Protein AF-A0A418GS95-F1 (afdb_monomer_lite)

pLDDT: mean 79.48, std 14.78, range [46.16, 96.38]

Organism: Escherichia coli (NCBI:txid562)

Secondary structure (DSSP, 8-state):
-----------GGGSTT------------EEEEETTB-TTT--B-S---S-EEEEE---HHHHHHHHHH-TTTS--

InterPro domains:
  IPR053171 Viral Tip Attachment Protein [PTHR36251] (1-76)

Foldseek 3Di:
DPDDDDDDDDDPVVPPPDDDDDDDDDQDDWFWDFPQADQPVRDGDDDTPPDTDTDGHPPVVRVVVCQQPPPPRHPD

Structure (mmCIF, N/CA/C/O backbone):
data_AF-A0A418GS95-F1
#
_entry.id   AF-A0A418GS95-F1
#
loop_
_atom_site.group_PDB
_atom_site.id
_atom_site.type_symbol
_atom_site.label_atom_id
_atom_site.label_alt_id
_atom_site.label_comp_id
_atom_site.label_asym_id
_atom_site.label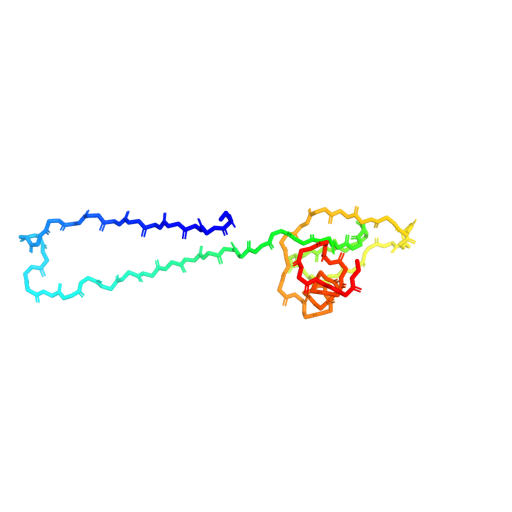_entity_id
_atom_site.label_seq_id
_atom_site.pdbx_PDB_ins_code
_atom_site.Cartn_x
_atom_site.Cartn_y
_atom_site.C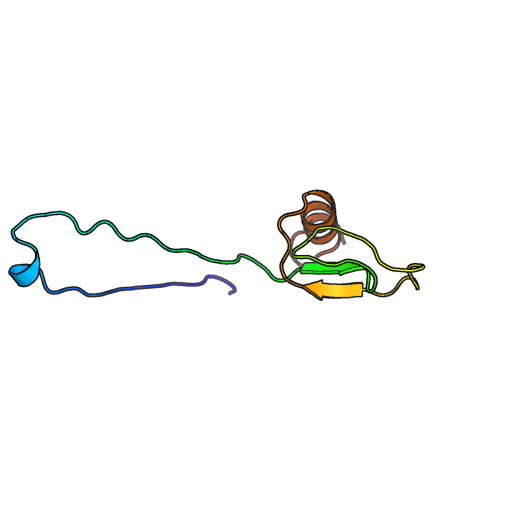artn_z
_atom_site.occupancy
_atom_site.B_iso_or_equiv
_atom_site.auth_seq_id
_atom_site.auth_comp_id
_atom_site.auth_asym_id
_atom_site.auth_atom_id
_atom_site.pdbx_PDB_model_num
ATOM 1 N N . PRO A 1 1 ? -19.206 -5.315 4.146 1.00 46.16 1 PRO A N 1
ATOM 2 C CA . PRO A 1 1 ? -17.959 -6.125 4.210 1.00 46.16 1 PRO A CA 1
ATOM 3 C C . PRO A 1 1 ? -16.718 -5.209 4.211 1.00 46.16 1 PRO A C 1
ATOM 5 O O . PRO A 1 1 ? -16.697 -4.274 3.421 1.00 46.16 1 PRO A O 1
ATOM 8 N N . ASN A 1 2 ? -15.726 -5.460 5.083 1.00 52.53 2 ASN A N 1
ATOM 9 C CA . ASN A 1 2 ? -14.555 -4.601 5.406 1.00 52.53 2 ASN A CA 1
ATOM 10 C C . ASN A 1 2 ? -14.767 -3.458 6.427 1.00 52.53 2 ASN A C 1
ATOM 12 O O . ASN A 1 2 ? -13.950 -2.542 6.491 1.00 52.53 2 ASN A O 1
ATOM 16 N N . THR A 1 3 ? -15.812 -3.504 7.251 1.00 54.69 3 THR A N 1
ATOM 17 C CA . THR A 1 3 ? -15.958 -2.575 8.385 1.00 54.69 3 THR A CA 1
ATOM 18 C C . THR A 1 3 ? -15.430 -3.252 9.644 1.00 54.69 3 THR A C 1
ATOM 20 O O . THR A 1 3 ? -15.887 -4.343 9.980 1.00 54.69 3 THR A O 1
ATOM 23 N N . ALA A 1 4 ? -14.470 -2.631 10.330 1.00 61.44 4 ALA A N 1
ATOM 24 C CA . ALA A 1 4 ? -14.071 -3.055 11.667 1.00 61.44 4 ALA A CA 1
ATOM 25 C C . ALA A 1 4 ? -15.002 -2.390 12.692 1.00 61.44 4 ALA A C 1
ATOM 27 O O . ALA A 1 4 ? -15.110 -1.165 12.718 1.00 61.44 4 ALA A O 1
ATOM 28 N N . LEU A 1 5 ? -15.678 -3.192 13.516 1.00 69.25 5 LEU A N 1
ATOM 29 C CA . LEU A 1 5 ? -16.473 -2.726 14.651 1.00 69.25 5 LEU A CA 1
ATOM 30 C C . LEU A 1 5 ? -15.731 -3.103 15.934 1.00 69.25 5 LEU A C 1
ATOM 32 O O . LEU A 1 5 ? -15.429 -4.275 16.145 1.00 69.25 5 LEU A O 1
ATOM 36 N N . VAL A 1 6 ? -15.439 -2.119 16.783 1.00 66.88 6 VAL A N 1
ATOM 37 C CA . VAL A 1 6 ? -14.834 -2.342 18.100 1.00 66.88 6 VAL A CA 1
ATOM 38 C C . VAL A 1 6 ? -15.790 -1.802 19.154 1.00 66.88 6 VAL A C 1
ATOM 40 O O . VAL A 1 6 ? -16.052 -0.604 19.201 1.00 66.88 6 VAL A O 1
ATOM 43 N N . GLY A 1 7 ? -16.317 -2.697 19.988 1.00 65.44 7 GLY A N 1
ATOM 44 C CA . GLY A 1 7 ? -17.104 -2.357 21.169 1.00 65.44 7 GLY A CA 1
ATOM 45 C C . GLY A 1 7 ? -16.294 -2.636 22.429 1.00 65.44 7 GLY A C 1
ATOM 46 O O . GLY A 1 7 ? -15.634 -3.667 22.521 1.00 65.44 7 GLY A O 1
ATOM 47 N N . VAL A 1 8 ? -16.335 -1.728 23.401 1.00 68.12 8 VAL A N 1
ATOM 48 C CA . VAL A 1 8 ? -15.797 -1.976 24.742 1.00 68.12 8 VAL A CA 1
ATOM 49 C C . VAL A 1 8 ? -16.915 -1.690 25.737 1.00 68.12 8 VAL A C 1
ATOM 51 O O . VAL A 1 8 ? -17.498 -0.608 25.711 1.00 68.12 8 VAL A O 1
ATOM 54 N N . GLN A 1 9 ? -17.214 -2.651 26.606 1.00 60.69 9 GLN A N 1
ATOM 55 C CA . GLN A 1 9 ? -18.153 -2.491 27.713 1.00 60.69 9 GLN A CA 1
ATOM 56 C C . GLN A 1 9 ? -17.346 -2.200 28.980 1.00 60.69 9 GLN A C 1
ATOM 58 O O . GLN A 1 9 ? -16.384 -2.904 29.273 1.00 60.69 9 GLN A O 1
ATOM 63 N N . VAL A 1 10 ? -17.686 -1.123 29.686 1.00 63.84 10 VAL A N 1
ATOM 64 C CA . VAL A 1 10 ? -17.109 -0.802 31.002 1.00 63.84 10 VAL A CA 1
ATOM 65 C C . VAL A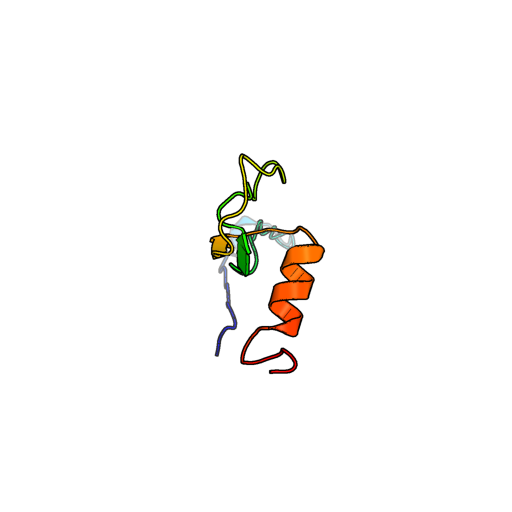 1 10 ? -18.246 -0.530 31.959 1.00 63.84 10 VAL A C 1
ATOM 67 O O . VAL A 1 10 ? -19.241 0.082 31.571 1.00 63.84 10 VAL A O 1
ATOM 70 N N . ASP A 1 11 ? -18.077 -1.015 33.182 1.00 58.06 11 ASP A N 1
ATOM 71 C CA . ASP A 1 11 ? -19.038 -0.841 34.255 1.00 58.06 11 ASP A CA 1
ATOM 72 C C . ASP A 1 11 ? -19.008 0.611 34.750 1.00 58.06 11 ASP A C 1
ATOM 74 O O . ASP A 1 11 ? -17.942 1.149 35.069 1.00 58.06 11 ASP A O 1
ATOM 78 N N . SER A 1 12 ? -20.163 1.274 34.763 1.00 57.25 12 SER A N 1
ATOM 79 C CA . SER A 1 12 ? -20.272 2.700 35.094 1.00 57.25 12 SER A CA 1
ATOM 80 C C . SER A 1 12 ? -19.941 3.001 36.556 1.00 57.25 12 SER A C 1
ATOM 82 O O . SER A 1 12 ? -19.560 4.129 36.873 1.00 57.25 12 SER A O 1
ATOM 84 N N . GLU A 1 13 ? -20.040 2.004 37.441 1.00 60.34 13 GLU A N 1
ATOM 85 C CA . GLU A 1 13 ? -19.766 2.159 38.875 1.00 60.34 13 GLU A CA 1
ATOM 86 C C . GLU A 1 13 ? -18.284 2.423 39.180 1.00 60.34 13 GLU A C 1
ATOM 88 O O . GLU A 1 13 ? -17.967 3.082 40.168 1.00 60.34 13 GLU A O 1
ATOM 93 N N . GLN A 1 14 ? -17.362 1.999 38.308 1.00 58.53 14 GLN A N 1
ATOM 94 C CA . GLN A 1 14 ? -15.921 2.212 38.504 1.00 58.53 14 GLN A CA 1
ATOM 95 C C . GLN A 1 14 ? -15.431 3.609 38.086 1.00 58.53 14 GLN A C 1
ATOM 97 O O . GLN A 1 14 ? -14.299 3.971 38.400 1.00 58.53 14 GLN A O 1
ATOM 102 N N . PHE A 1 15 ? -16.256 4.401 37.387 1.00 58.75 15 PHE A N 1
ATOM 103 C CA . PHE A 1 15 ? -15.836 5.667 36.763 1.00 58.75 15 PHE A CA 1
ATOM 104 C C . PHE A 1 15 ? -16.595 6.905 37.252 1.00 58.75 15 PHE A C 1
ATOM 106 O O . PHE A 1 15 ? -16.389 7.984 36.702 1.00 58.75 15 PHE A O 1
ATOM 113 N N . GLY A 1 16 ? -17.445 6.780 38.280 1.00 53.69 16 GLY A N 1
ATOM 114 C CA . GLY A 1 16 ? -18.038 7.916 38.996 1.00 53.69 16 GLY A CA 1
ATOM 115 C C . GLY A 1 16 ? -18.571 9.018 38.075 1.00 53.69 16 GLY A C 1
ATOM 116 O O . GLY A 1 16 ? -18.005 10.105 38.025 1.00 53.69 16 GLY A O 1
ATOM 117 N N . SER A 1 17 ? -19.622 8.735 37.304 1.00 58.31 17 SER A N 1
ATOM 118 C CA . SER A 1 17 ? -20.282 9.700 36.402 1.00 58.31 17 SER A CA 1
ATOM 119 C C . SER A 1 17 ? -19.389 10.384 35.344 1.00 58.31 17 SER A C 1
ATOM 121 O O . SER A 1 17 ? -19.866 11.285 34.653 1.00 58.31 17 SER A O 1
ATOM 123 N N . GLN A 1 18 ? -18.124 9.982 35.162 1.00 60.22 18 GLN A N 1
ATOM 124 C CA . GLN A 1 18 ? -17.244 10.542 34.135 1.00 60.22 18 GLN A CA 1
ATOM 125 C C . GLN A 1 18 ? -17.324 9.749 32.829 1.00 60.22 18 GLN A C 1
ATOM 127 O O . GLN A 1 18 ? -17.224 8.522 32.800 1.00 60.22 18 GLN A O 1
ATOM 132 N N . GLN A 1 19 ? -17.469 10.472 31.716 1.00 62.31 19 GLN A N 1
ATOM 133 C CA . GLN A 1 19 ? -17.391 9.893 30.381 1.00 62.31 19 GLN A CA 1
ATOM 134 C C . GLN A 1 19 ? -15.978 9.341 30.145 1.00 62.31 19 GLN A C 1
ATOM 136 O O . GLN A 1 19 ? -15.002 10.089 30.099 1.00 62.31 19 GLN A O 1
ATOM 141 N N . VAL A 1 20 ? -15.865 8.021 29.981 1.00 63.41 20 VAL A N 1
ATOM 142 C CA . VAL A 1 20 ? -14.583 7.357 29.715 1.00 63.41 20 VAL A CA 1
ATOM 143 C C . VAL A 1 20 ? -14.063 7.788 28.342 1.00 63.41 20 VAL A C 1
ATOM 145 O O . VAL A 1 20 ? -14.640 7.440 27.310 1.00 63.41 20 VAL A O 1
ATOM 148 N N . SER A 1 21 ? -12.952 8.526 28.318 1.00 64.31 21 SER A N 1
ATOM 149 C CA . SER A 1 21 ? -12.234 8.827 27.078 1.00 64.31 21 SER A CA 1
ATOM 150 C C . SER A 1 21 ? -11.567 7.554 26.556 1.00 64.31 21 SER A C 1
ATOM 152 O O . SER A 1 21 ? -10.730 6.954 27.233 1.00 64.31 21 SER A O 1
ATOM 154 N N . ARG A 1 22 ? -11.951 7.112 25.354 1.00 62.81 22 ARG A N 1
ATOM 155 C CA . ARG A 1 22 ? -11.348 5.956 24.678 1.00 62.81 22 ARG A CA 1
ATOM 156 C C . ARG A 1 22 ? -10.454 6.443 23.546 1.00 62.81 22 ARG A C 1
ATOM 158 O O . ARG A 1 22 ? -10.945 7.034 22.590 1.00 62.81 22 ARG A O 1
ATOM 165 N N . ASN A 1 23 ? -9.160 6.153 23.632 1.00 70.94 23 ASN A N 1
ATOM 166 C CA . ASN A 1 23 ? -8.199 6.449 22.573 1.00 70.94 23 ASN A CA 1
ATOM 167 C C . ASN A 1 23 ? -7.776 5.149 21.892 1.00 70.94 23 ASN A C 1
ATOM 169 O O . ASN A 1 23 ? -7.400 4.189 22.561 1.00 70.94 23 ASN A O 1
ATOM 173 N N . TYR A 1 24 ? -7.818 5.128 20.562 1.00 64.38 24 TYR A N 1
ATOM 174 C CA . TYR A 1 24 ? -7.420 3.973 19.765 1.00 64.38 24 TYR A CA 1
ATOM 175 C C . TYR A 1 24 ? -6.250 4.354 18.862 1.00 64.38 24 TYR A C 1
ATOM 177 O O . TYR A 1 24 ? -6.357 5.277 18.056 1.00 64.38 24 TYR A O 1
ATOM 185 N N . HIS A 1 25 ? -5.140 3.622 18.967 1.00 75.69 25 HIS A N 1
ATOM 186 C CA . HIS A 1 25 ? -4.051 3.714 18.000 1.00 75.69 25 HIS A CA 1
ATOM 187 C C . HIS A 1 25 ? -4.214 2.608 16.956 1.00 75.69 25 HIS A C 1
ATOM 189 O O . HIS A 1 25 ? -3.763 1.479 17.142 1.00 75.69 25 HIS A O 1
ATOM 195 N N . LEU A 1 26 ? -4.913 2.928 15.870 1.00 71.69 26 LEU A N 1
ATOM 196 C CA . LEU A 1 26 ? -5.198 1.987 14.793 1.00 71.69 26 LEU A CA 1
ATOM 197 C C . LEU A 1 26 ? -4.274 2.272 13.614 1.00 71.69 26 LEU A C 1
ATOM 199 O O . LEU A 1 26 ? -4.236 3.384 13.087 1.00 71.69 26 LEU A O 1
ATOM 203 N N . ARG A 1 27 ? -3.553 1.243 13.168 1.00 73.81 27 ARG A N 1
ATOM 204 C CA . ARG A 1 27 ? -2.989 1.247 11.819 1.00 73.81 27 ARG A CA 1
ATOM 205 C C . ARG A 1 27 ? -4.134 0.927 10.874 1.00 73.81 27 ARG A C 1
ATOM 207 O O . ARG A 1 27 ? -4.858 -0.038 11.098 1.00 73.81 27 ARG A O 1
ATOM 214 N N . GLY A 1 28 ? -4.327 1.789 9.883 1.00 79.25 28 GLY A N 1
ATOM 215 C CA . GLY A 1 28 ? -5.351 1.618 8.864 1.00 79.25 28 GLY A CA 1
ATOM 216 C C . GLY A 1 28 ? -5.061 0.425 7.952 1.00 79.25 28 GLY A C 1
ATOM 217 O O . GLY A 1 28 ? -4.619 -0.645 8.361 1.00 79.25 28 GLY A O 1
ATOM 218 N N . ARG A 1 29 ? -5.318 0.610 6.667 1.00 81.69 29 ARG A N 1
ATOM 219 C CA . ARG A 1 29 ? -5.250 -0.464 5.686 1.00 81.69 29 ARG A CA 1
ATOM 220 C C . ARG A 1 29 ? -3.805 -0.867 5.326 1.00 81.69 29 ARG A C 1
ATOM 222 O O . ARG A 1 29 ? -2.920 -0.021 5.239 1.00 81.69 29 ARG A O 1
ATOM 229 N N . ILE A 1 30 ? -3.592 -2.158 5.045 1.00 89.69 30 ILE A N 1
ATOM 230 C CA . ILE A 1 30 ? -2.400 -2.652 4.336 1.00 89.69 30 ILE A CA 1
ATOM 231 C C . ILE A 1 30 ? -2.558 -2.371 2.839 1.00 89.69 30 ILE A C 1
ATOM 233 O O . ILE A 1 30 ? -3.549 -2.779 2.226 1.00 89.69 30 ILE A O 1
ATOM 237 N N . LEU A 1 31 ? -1.569 -1.689 2.272 1.00 90.75 31 LEU A N 1
ATOM 238 C CA . LEU A 1 31 ? -1.525 -1.250 0.884 1.00 90.75 31 LEU A CA 1
ATOM 239 C C . LEU A 1 31 ? -0.306 -1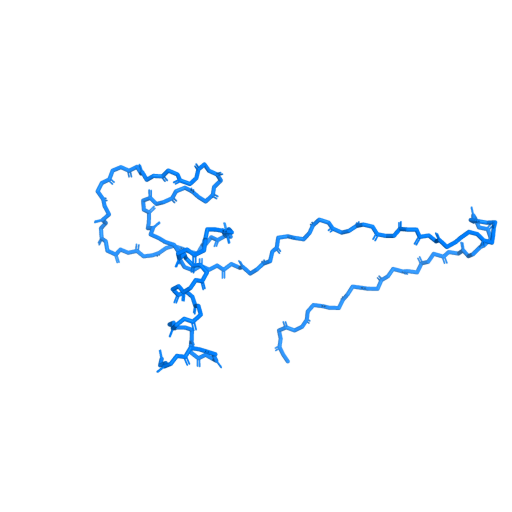.850 0.167 1.00 90.75 31 LEU A C 1
ATOM 241 O O . LEU A 1 31 ? 0.611 -2.371 0.808 1.00 90.75 31 LEU A O 1
ATOM 245 N N . GLN A 1 32 ? -0.302 -1.813 -1.164 1.00 92.50 32 GLN A N 1
ATOM 246 C CA . GLN A 1 32 ? 0.839 -2.277 -1.956 1.00 92.50 32 GLN A CA 1
ATOM 247 C C . GLN A 1 32 ? 1.901 -1.174 -2.045 1.00 92.50 32 GLN A C 1
ATOM 249 O O . GLN A 1 32 ? 1.626 -0.078 -2.529 1.00 92.50 32 GLN A O 1
ATOM 254 N N . VAL A 1 33 ? 3.120 -1.466 -1.586 1.00 94.44 33 VAL A N 1
ATOM 255 C CA . VAL A 1 33 ? 4.295 -0.584 -1.706 1.00 94.44 33 VAL A CA 1
ATOM 256 C C . VAL A 1 33 ? 5.399 -1.270 -2.510 1.00 94.44 33 VAL A C 1
ATOM 258 O O . VAL A 1 33 ? 5.431 -2.500 -2.533 1.00 94.44 33 VAL A O 1
ATOM 261 N N . PRO A 1 34 ? 6.341 -0.536 -3.125 1.00 96.38 34 PRO A N 1
ATOM 262 C CA . PRO A 1 34 ? 7.488 -1.142 -3.790 1.00 96.38 34 PRO A CA 1
ATOM 263 C C . PRO A 1 34 ? 8.260 -2.092 -2.877 1.00 96.38 34 PRO A C 1
ATOM 265 O O . PRO A 1 34 ? 8.432 -1.840 -1.678 1.00 96.38 34 PRO A O 1
ATOM 268 N N . SER A 1 35 ? 8.772 -3.175 -3.451 1.00 95.81 35 SER A N 1
ATOM 269 C CA . SER A 1 35 ? 9.591 -4.172 -2.757 1.00 95.81 35 SER A CA 1
ATOM 270 C C . SER A 1 35 ? 10.780 -3.550 -2.011 1.00 95.81 35 SER A C 1
ATOM 272 O O . SER A 1 35 ? 11.077 -3.943 -0.878 1.00 95.81 35 SER A O 1
ATOM 274 N N . ASN A 1 36 ? 11.382 -2.501 -2.577 1.00 95.88 36 ASN A N 1
ATOM 275 C CA . ASN A 1 36 ? 12.522 -1.778 -2.016 1.00 95.88 36 ASN A CA 1
ATOM 276 C C . ASN A 1 36 ? 12.148 -0.656 -1.024 1.00 95.88 36 ASN A C 1
ATOM 278 O O . ASN A 1 36 ? 13.040 0.016 -0.511 1.00 95.88 36 ASN A O 1
ATOM 282 N N . TYR A 1 37 ? 10.862 -0.438 -0.733 1.00 95.75 37 TYR A N 1
ATOM 283 C CA . TYR A 1 37 ? 10.398 0.612 0.178 1.00 95.75 37 TYR A CA 1
ATOM 284 C C . TYR A 1 37 ? 10.313 0.128 1.634 1.00 95.75 37 TYR A C 1
ATOM 286 O O . TYR A 1 37 ? 9.774 -0.947 1.924 1.00 95.75 37 TYR A O 1
ATOM 294 N N . ASN A 1 38 ? 10.797 0.941 2.575 1.00 93.81 38 ASN A N 1
ATOM 295 C CA . ASN A 1 38 ? 10.604 0.746 4.010 1.00 93.81 38 ASN A CA 1
ATOM 296 C C . ASN A 1 38 ? 9.435 1.622 4.517 1.00 93.81 38 ASN A C 1
ATOM 298 O O . ASN A 1 38 ? 9.563 2.847 4.553 1.00 93.81 38 ASN A O 1
ATOM 302 N N . PRO A 1 39 ? 8.309 1.034 4.966 1.00 91.31 39 PRO A N 1
ATOM 303 C CA . PRO A 1 39 ? 7.125 1.784 5.393 1.00 91.31 39 PRO A CA 1
ATOM 304 C C . PRO A 1 39 ? 7.296 2.591 6.685 1.00 91.31 39 PRO A C 1
ATOM 306 O O . PRO A 1 39 ? 6.541 3.534 6.911 1.00 91.31 39 PRO A O 1
ATOM 309 N N . GLN A 1 40 ? 8.259 2.233 7.539 1.00 90.31 40 GLN A N 1
ATOM 310 C CA . GLN A 1 40 ? 8.497 2.923 8.808 1.00 90.31 40 GLN A CA 1
ATOM 311 C C . GLN A 1 40 ? 9.370 4.162 8.609 1.00 90.31 40 GLN A C 1
ATOM 313 O O . GLN A 1 40 ? 9.023 5.244 9.071 1.00 90.31 40 GLN A O 1
ATOM 318 N N . THR A 1 41 ? 10.486 4.011 7.893 1.00 93.50 41 THR A N 1
ATOM 319 C CA . THR A 1 41 ? 11.455 5.098 7.666 1.00 93.50 41 THR A CA 1
ATOM 320 C C . THR A 1 41 ? 11.168 5.907 6.405 1.00 93.50 41 THR A C 1
ATOM 322 O O . THR A 1 41 ? 11.736 6.981 6.217 1.00 93.50 41 THR A O 1
ATOM 325 N N . ARG A 1 42 ? 10.287 5.397 5.535 1.00 91.81 42 ARG A N 1
ATOM 326 C CA . ARG A 1 42 ? 9.951 5.945 4.214 1.00 91.81 42 ARG A CA 1
ATOM 327 C C . ARG A 1 42 ? 11.138 6.015 3.247 1.00 91.81 42 ARG A C 1
ATOM 329 O O . ARG A 1 42 ? 11.087 6.766 2.279 1.00 91.81 42 ARG A O 1
ATOM 336 N N . GLN A 1 43 ? 12.180 5.230 3.506 1.00 94.25 43 GLN A N 1
ATOM 337 C CA . GLN A 1 43 ? 13.374 5.148 2.671 1.00 94.25 43 GLN A CA 1
ATOM 338 C C . GLN A 1 43 ? 13.257 4.023 1.645 1.00 94.25 43 GLN A C 1
ATOM 340 O O . GLN A 1 43 ? 12.572 3.025 1.881 1.00 94.25 43 GLN A O 1
ATOM 345 N N . TYR A 1 44 ? 13.963 4.182 0.530 1.00 94.62 44 TYR A N 1
ATOM 346 C CA . TYR A 1 44 ? 14.129 3.147 -0.484 1.00 94.62 44 TYR A CA 1
ATOM 347 C C . TYR A 1 44 ? 15.541 2.577 -0.388 1.00 94.62 44 TYR A C 1
ATOM 349 O O . TYR A 1 44 ? 16.501 3.329 -0.224 1.00 94.62 44 TYR A O 1
ATOM 357 N N . SER A 1 45 ? 15.676 1.259 -0.482 1.00 95.12 45 SER A N 1
ATOM 358 C CA . SER A 1 45 ? 16.963 0.567 -0.384 1.00 95.12 45 SER A CA 1
ATOM 359 C C . SER A 1 45 ? 17.216 -0.287 -1.621 1.00 95.12 45 SER A C 1
ATOM 361 O O . SER A 1 45 ? 16.513 -1.271 -1.837 1.00 95.12 45 SER A O 1
ATOM 363 N N . GLY A 1 46 ? 18.239 0.057 -2.403 1.00 94.31 46 GLY A N 1
ATOM 364 C CA . GLY A 1 46 ? 18.549 -0.636 -3.655 1.00 94.31 46 GLY A CA 1
ATOM 365 C C . GLY A 1 46 ? 17.592 -0.290 -4.802 1.00 94.31 46 GLY A C 1
ATOM 366 O O . GLY A 1 46 ? 16.689 0.542 -4.668 1.00 94.31 46 GLY A O 1
ATOM 367 N N . ILE A 1 47 ? 17.820 -0.923 -5.953 1.00 94.56 47 ILE A N 1
ATOM 368 C CA . ILE A 1 47 ? 17.028 -0.714 -7.170 1.00 94.56 47 ILE A CA 1
ATOM 369 C C . ILE A 1 47 ? 15.683 -1.425 -7.024 1.00 94.56 47 ILE A C 1
ATOM 371 O O . ILE A 1 47 ? 15.616 -2.556 -6.548 1.00 94.56 47 ILE A O 1
ATOM 375 N N . TRP A 1 48 ? 14.610 -0.751 -7.429 1.00 94.50 48 TRP A N 1
ATOM 376 C CA . TRP A 1 48 ? 13.292 -1.365 -7.471 1.00 94.50 48 TRP A CA 1
ATOM 377 C C . TRP A 1 48 ? 13.198 -2.340 -8.647 1.00 94.50 48 TRP A C 1
ATOM 379 O O . TRP A 1 48 ? 13.493 -1.978 -9.782 1.00 94.50 48 TRP A O 1
ATOM 389 N N . ASP A 1 49 ? 12.753 -3.562 -8.377 1.00 93.00 49 ASP A N 1
ATOM 390 C CA . ASP A 1 49 ? 12.586 -4.642 -9.357 1.00 93.00 49 ASP A CA 1
ATOM 391 C C . ASP A 1 49 ? 11.209 -4.640 -10.053 1.00 93.00 49 ASP A C 1
ATOM 393 O O . ASP A 1 49 ? 10.872 -5.576 -10.771 1.00 93.00 49 ASP A O 1
ATOM 397 N N . GLY A 1 50 ? 10.391 -3.607 -9.826 1.00 93.56 50 GLY A N 1
ATOM 398 C CA . GLY A 1 50 ? 9.028 -3.509 -10.356 1.00 93.56 50 GLY A CA 1
ATOM 399 C C . GLY A 1 50 ? 7.978 -4.280 -9.549 1.00 93.56 50 GLY A C 1
ATOM 400 O O . GLY A 1 50 ? 6.789 -4.187 -9.856 1.00 93.56 50 GLY A O 1
ATOM 401 N N . THR A 1 51 ? 8.368 -5.013 -8.502 1.00 94.31 51 THR A N 1
ATOM 402 C CA . THR A 1 51 ? 7.432 -5.798 -7.687 1.00 94.31 51 THR A CA 1
ATOM 403 C C . THR A 1 51 ? 6.907 -5.012 -6.489 1.00 94.31 51 THR A C 1
ATOM 405 O O . THR A 1 51 ? 7.548 -4.090 -5.973 1.00 94.31 51 THR A O 1
ATOM 408 N N . PHE A 1 52 ? 5.714 -5.378 -6.025 1.00 93.56 52 PHE A N 1
ATOM 409 C CA . PHE A 1 52 ? 5.084 -4.777 -4.855 1.00 93.56 52 PHE A CA 1
ATOM 410 C C . PHE A 1 52 ? 4.992 -5.784 -3.712 1.00 93.56 52 PHE A C 1
ATOM 412 O O . PHE A 1 52 ? 4.867 -6.990 -3.927 1.00 93.56 52 PHE A O 1
ATOM 419 N N . LYS A 1 53 ? 5.027 -5.268 -2.484 1.00 93.38 53 LYS A N 1
ATOM 420 C CA . LYS A 1 53 ? 4.799 -6.025 -1.257 1.00 93.38 53 LYS A CA 1
ATOM 421 C C . LYS A 1 53 ? 3.683 -5.380 -0.426 1.00 93.38 53 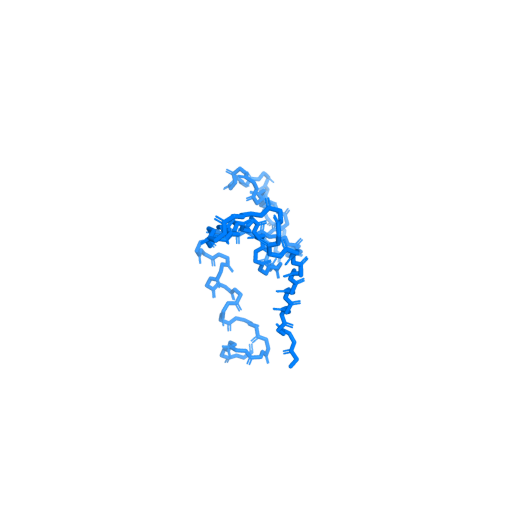LYS A C 1
ATOM 423 O O . LYS A 1 53 ? 3.589 -4.149 -0.380 1.00 93.38 53 LYS A O 1
ATOM 428 N N . PRO A 1 54 ? 2.878 -6.180 0.291 1.00 93.06 54 PRO A N 1
ATOM 429 C CA . PRO A 1 54 ? 1.869 -5.656 1.200 1.00 93.06 54 PRO A CA 1
ATOM 430 C C . PRO A 1 54 ? 2.529 -5.047 2.445 1.00 93.06 54 PRO A C 1
ATOM 432 O O . PRO A 1 54 ? 3.264 -5.720 3.167 1.00 93.06 54 PRO A O 1
ATOM 435 N N . ALA A 1 55 ? 2.246 -3.777 2.732 1.00 92.38 55 ALA A N 1
ATOM 436 C CA . ALA A 1 55 ? 2.656 -3.115 3.967 1.00 92.38 55 ALA A CA 1
ATOM 437 C C . ALA A 1 55 ? 1.679 -2.004 4.378 1.00 92.38 55 ALA A C 1
ATOM 439 O O . ALA A 1 55 ? 1.018 -1.390 3.548 1.00 92.38 55 ALA A O 1
ATOM 440 N N . TYR A 1 56 ? 1.606 -1.697 5.673 1.00 89.75 56 TYR A N 1
ATOM 441 C CA . TYR A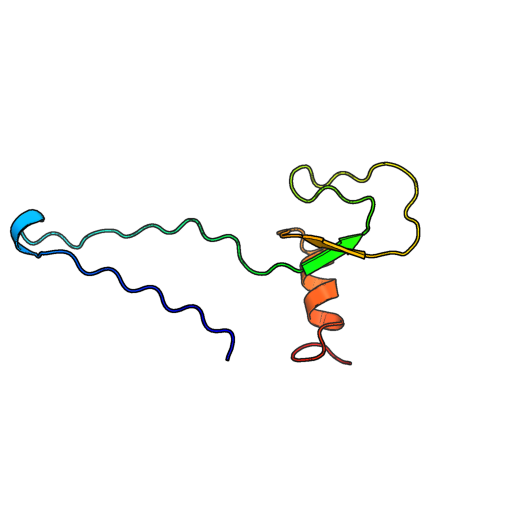 1 56 ? 0.959 -0.463 6.124 1.00 89.75 56 TYR A CA 1
ATOM 442 C C . TYR A 1 56 ? 1.873 0.733 5.838 1.00 89.75 56 TYR A C 1
ATOM 444 O O . TYR A 1 56 ? 3.034 0.710 6.237 1.00 89.75 56 TYR A O 1
ATOM 452 N N . SER A 1 57 ? 1.355 1.791 5.216 1.00 89.06 57 SER A N 1
ATOM 453 C CA . SER A 1 57 ? 2.042 3.079 5.087 1.00 89.06 57 SER A CA 1
ATOM 454 C C . SER A 1 57 ? 1.029 4.221 5.152 1.00 89.06 57 SER A C 1
ATOM 456 O O . SER A 1 57 ? -0.129 4.058 4.787 1.00 89.06 57 SER A O 1
ATOM 458 N N . ASN A 1 58 ? 1.471 5.385 5.622 1.00 88.62 58 ASN A N 1
ATOM 459 C CA . ASN A 1 58 ? 0.724 6.643 5.558 1.00 88.62 58 ASN A CA 1
ATOM 460 C C . ASN A 1 58 ? 1.356 7.639 4.570 1.00 88.62 58 ASN A C 1
ATOM 462 O O . ASN A 1 58 ? 1.080 8.836 4.626 1.00 88.62 58 ASN A O 1
ATOM 466 N N . ASN A 1 59 ? 2.244 7.164 3.692 1.00 90.31 59 ASN A N 1
ATOM 467 C CA . ASN A 1 59 ? 2.767 7.960 2.591 1.00 90.31 59 ASN A CA 1
ATOM 468 C C . ASN A 1 59 ? 1.666 8.173 1.542 1.00 90.31 59 ASN A C 1
ATOM 470 O O . ASN A 1 59 ? 1.174 7.209 0.955 1.00 90.31 59 ASN A O 1
ATOM 474 N N . MET A 1 60 ? 1.324 9.436 1.280 1.00 91.06 60 MET A N 1
ATOM 475 C CA . MET A 1 60 ? 0.260 9.820 0.348 1.00 91.06 60 MET A CA 1
ATOM 476 C C . MET A 1 60 ? 0.448 9.256 -1.062 1.00 91.06 60 MET A C 1
ATOM 478 O O . MET A 1 60 ? -0.551 8.948 -1.699 1.00 91.06 60 MET A O 1
ATOM 482 N N . ALA A 1 61 ? 1.684 9.059 -1.533 1.00 91.19 61 ALA A N 1
ATOM 483 C CA . ALA A 1 61 ? 1.929 8.459 -2.847 1.00 91.19 61 ALA A CA 1
ATOM 484 C C . ALA A 1 61 ? 1.360 7.034 -2.934 1.00 91.19 61 ALA A C 1
ATOM 486 O O . ALA A 1 61 ? 0.660 6.693 -3.884 1.00 91.19 61 ALA A O 1
ATOM 487 N N . TRP A 1 62 ? 1.604 6.224 -1.902 1.00 91.31 62 TRP A N 1
ATOM 488 C CA . TRP A 1 62 ? 1.150 4.837 -1.865 1.00 91.31 62 TRP A CA 1
ATOM 489 C C . TRP A 1 62 ? -0.325 4.715 -1.490 1.00 91.31 62 TRP A C 1
ATOM 491 O O . TRP A 1 62 ? -1.011 3.837 -2.003 1.00 91.31 62 TRP A O 1
ATOM 501 N N . CYS A 1 63 ? -0.842 5.641 -0.677 1.00 89.56 63 CYS A N 1
ATOM 502 C CA . CYS A 1 63 ? -2.282 5.757 -0.456 1.00 89.56 63 CYS A CA 1
ATOM 503 C C . CYS A 1 63 ? -3.025 6.115 -1.752 1.00 89.56 63 CYS A C 1
ATOM 505 O O . CYS A 1 63 ? -4.067 5.535 -2.030 1.00 89.56 63 CYS A O 1
ATOM 507 N N . LEU A 1 64 ? -2.497 7.046 -2.554 1.00 89.00 64 LEU A N 1
ATOM 508 C CA . LEU A 1 64 ? -3.093 7.424 -3.835 1.00 89.00 64 LEU A CA 1
ATOM 509 C C . LEU A 1 64 ? -2.999 6.289 -4.856 1.00 89.00 64 LEU A C 1
ATOM 511 O O . LEU A 1 64 ? -3.985 6.003 -5.525 1.00 89.00 64 LEU A O 1
ATOM 515 N N . TRP A 1 65 ? -1.850 5.617 -4.944 1.00 88.81 65 TRP A N 1
ATOM 516 C CA . TRP A 1 65 ? -1.687 4.437 -5.793 1.00 88.81 65 TRP A CA 1
ATOM 517 C C . TRP A 1 65 ? -2.716 3.354 -5.460 1.00 88.81 65 TRP A C 1
ATOM 519 O O . TRP A 1 65 ? -3.394 2.858 -6.357 1.00 88.81 65 TRP A O 1
ATOM 529 N N . ASP A 1 66 ? -2.881 3.028 -4.175 1.00 88.69 66 ASP A N 1
ATOM 530 C CA . ASP A 1 66 ? -3.912 2.097 -3.715 1.00 88.69 66 ASP A CA 1
ATOM 531 C C . ASP A 1 66 ? -5.310 2.602 -4.098 1.00 88.69 66 ASP A C 1
ATOM 533 O O . ASP A 1 66 ? -6.063 1.863 -4.717 1.00 88.69 66 ASP A O 1
ATOM 537 N N . MET A 1 67 ? -5.638 3.877 -3.856 1.00 86.81 67 MET A N 1
ATOM 538 C CA . MET A 1 67 ? -6.923 4.453 -4.277 1.00 86.81 67 MET A CA 1
ATOM 539 C C . MET A 1 67 ? -7.190 4.328 -5.771 1.00 86.81 67 MET A C 1
ATOM 541 O O . MET A 1 67 ? -8.329 4.078 -6.129 1.00 86.81 67 MET A O 1
ATOM 545 N N . LEU A 1 68 ? -6.186 4.477 -6.631 1.00 87.62 68 LEU A N 1
ATOM 546 C CA . LEU A 1 68 ? -6.369 4.429 -8.082 1.00 87.62 68 LEU A CA 1
ATOM 547 C C . LEU A 1 68 ? -6.440 3.003 -8.635 1.00 87.62 68 LEU A C 1
ATOM 549 O O . LEU A 1 68 ? -7.173 2.775 -9.593 1.00 87.62 68 LEU A O 1
ATOM 553 N N . THR A 1 69 ? -5.707 2.064 -8.035 1.00 85.75 69 THR A N 1
ATOM 554 C CA . THR A 1 69 ? -5.521 0.695 -8.558 1.00 85.75 69 THR A CA 1
ATOM 555 C C . THR A 1 69 ? -6.363 -0.358 -7.851 1.00 85.75 69 THR A C 1
ATOM 557 O O . THR A 1 69 ? -6.347 -1.530 -8.226 1.00 85.75 69 THR A O 1
ATOM 560 N N . HIS A 1 70 ? -7.075 0.006 -6.782 1.00 83.62 70 HIS A N 1
ATOM 561 C CA . HIS A 1 70 ? -7.817 -0.988 -6.031 1.00 83.62 70 HIS A CA 1
ATOM 562 C C . HIS A 1 70 ? -9.054 -1.466 -6.813 1.00 83.62 70 HIS A C 1
ATOM 564 O O . HIS A 1 70 ? -9.937 -0.648 -7.073 1.00 83.62 70 HIS A O 1
ATOM 570 N N . PRO A 1 71 ? -9.273 -2.788 -6.985 1.00 80.94 71 PRO A N 1
ATOM 571 C CA . PRO A 1 71 ? -10.403 -3.333 -7.760 1.00 80.94 71 PRO A CA 1
ATOM 572 C C . PRO A 1 71 ? -11.821 -2.991 -7.265 1.00 80.94 71 PRO A C 1
ATOM 574 O O . PRO A 1 71 ? -12.806 -3.463 -7.818 1.00 80.94 71 PRO A O 1
ATOM 577 N N . ARG A 1 72 ? -11.949 -2.278 -6.138 1.00 79.38 72 ARG A N 1
ATOM 578 C CA . ARG A 1 72 ? -13.235 -1.990 -5.476 1.00 79.38 72 ARG A CA 1
ATOM 579 C C . ARG A 1 72 ? -13.588 -0.509 -5.424 1.00 79.38 72 ARG A C 1
ATOM 581 O O . ARG A 1 72 ? -14.767 -0.195 -5.340 1.00 79.38 72 ARG A O 1
ATOM 588 N N . TYR A 1 73 ? -12.593 0.369 -5.386 1.00 79.25 73 TYR A N 1
ATOM 589 C CA . TYR A 1 73 ? -12.789 1.817 -5.254 1.00 79.25 73 TYR A CA 1
ATOM 590 C C . TYR A 1 73 ? -11.863 2.636 -6.154 1.00 79.25 73 TYR A C 1
ATOM 592 O O . TYR A 1 73 ? -11.982 3.857 -6.172 1.00 79.25 73 TYR A O 1
ATOM 600 N N . GLY A 1 74 ? -10.955 1.980 -6.877 1.00 70.25 74 GLY A N 1
ATOM 601 C CA . GLY A 1 74 ? -10.144 2.603 -7.908 1.00 70.25 74 GLY A CA 1
ATOM 602 C C . GLY A 1 74 ? -10.841 2.658 -9.251 1.00 70.25 74 GLY A C 1
ATOM 603 O O . GLY A 1 74 ? -11.995 2.258 -9.399 1.00 70.25 74 GLY A O 1
ATOM 604 N N . MET A 1 75 ? -10.124 3.200 -10.230 1.00 70.12 75 MET A N 1
ATOM 605 C CA . MET A 1 75 ? -10.640 3.431 -11.581 1.00 70.12 75 MET A CA 1
ATOM 606 C C . MET A 1 75 ? -10.410 2.239 -12.528 1.00 70.12 75 MET A C 1
ATOM 608 O O . MET A 1 75 ? -10.573 2.402 -13.736 1.00 70.12 75 MET A O 1
ATOM 612 N N . GLY A 1 76 ? -10.054 1.056 -12.011 1.00 52.16 76 GLY A N 1
ATOM 613 C CA . GLY A 1 76 ? -9.861 -0.168 -12.801 1.00 52.16 76 GLY A CA 1
ATOM 614 C C . GLY A 1 76 ? -9.112 -1.249 -12.046 1.00 52.16 76 GLY A C 1
ATOM 615 O O . GLY A 1 76 ? -7.967 -0.964 -11.636 1.00 52.16 76 GLY A O 1
#

Radius of gyration: 18.82 Å; chains: 1; bounding box: 39×17×52 Å

Sequence (76 aa):
PNTALVGVQVDSEQFGSQQVSRNYHLRGRILQVPSNYNPQTRQYSGIWDGTFKPAYSNNMAWCLWDMLTHPRYGMG